Protein AF-A0AAU8SGT3-F1 (afdb_monomer_lite)

Secondary structure (DSSP, 8-state):
-HHHHHHHTSGGGHHHHHHHHHHHHHHHHHHHHHHHHHHHHHHHHHHHHHHHS---TTTSHHHHTT---TTTT----HHHHHHHHHHHHHHHHHHHHHHHHHHHHHHHHHSPP------

Sequence (119 aa):
MTDALRALWNDDTHRCRLPMYELCAIVEAIEETGNVLLALTTRLADEVQAQTGRELRYVGAYHFAREHAQLSGIELDAAKRRRCVAPVDRVFDAFAAWTHEAAGEIARVGAPSVSVETP

pLDDT: mean 80.99, std 13.33, range [48.0, 97.0]

Radius of gyration: 21.31 Å; chains: 1; bounding box: 36×32×77 Å

Foldseek 3Di:
DVVVVVVCVDPVNVVVCLVVLLVLLLVLLVLVVLLVQLVVQQVVQVVCCVVPVDGPCCSHPNVNVVRDPPSVPDDDDPVSVVSNVVSSVVSVVVVVVVVVVVVVVVVVVPDDPPPPPDD

Structure (mmCIF, N/CA/C/O backbone):
data_AF-A0AAU8SGT3-F1
#
_entry.id   AF-A0AAU8SGT3-F1
#
loop_
_atom_site.group_PDB
_atom_site.id
_atom_site.type_symbol
_atom_site.label_atom_id
_atom_site.label_alt_id
_atom_site.label_comp_id
_atom_site.label_asym_id
_atom_site.label_entity_id
_atom_site.label_seq_id
_atom_site.pdbx_PDB_ins_code
_atom_site.Cartn_x
_atom_site.Cartn_y
_atom_site.Cartn_z
_atom_site.occupancy
_atom_site.B_iso_or_equiv
_atom_site.auth_seq_id
_atom_site.auth_comp_id
_atom_site.auth_asym_id
_atom_site.auth_atom_id
_atom_site.pdbx_PDB_model_num
ATOM 1 N N . MET A 1 1 ? -6.275 18.959 -19.565 1.00 48.00 1 MET A N 1
ATOM 2 C CA . MET A 1 1 ? -5.145 18.295 -18.867 1.00 48.00 1 MET A CA 1
ATOM 3 C C . MET A 1 1 ? -4.341 17.364 -19.783 1.00 48.00 1 MET A C 1
ATOM 5 O O . MET A 1 1 ? -3.178 17.110 -19.512 1.00 48.00 1 MET A O 1
ATOM 9 N N . THR A 1 2 ? -4.921 16.896 -20.889 1.00 56.22 2 THR A N 1
ATOM 10 C CA . THR A 1 2 ? -4.331 15.944 -21.845 1.00 56.22 2 THR A CA 1
ATOM 11 C C . THR A 1 2 ? -3.201 16.510 -22.710 1.00 56.22 2 THR A C 1
ATOM 13 O O . THR A 1 2 ? -2.237 15.795 -22.954 1.00 56.22 2 THR A O 1
ATOM 16 N N . ASP A 1 3 ? -3.251 17.777 -23.127 1.00 58.62 3 ASP A N 1
ATOM 17 C CA . ASP A 1 3 ? -2.232 18.324 -24.044 1.00 58.62 3 ASP A CA 1
ATOM 18 C C . ASP A 1 3 ? -0.904 18.662 -23.354 1.00 58.62 3 ASP A C 1
ATOM 20 O O . ASP A 1 3 ? 0.157 18.482 -23.943 1.00 58.62 3 ASP A O 1
ATOM 24 N N . ALA A 1 4 ? -0.944 19.052 -22.075 1.00 57.72 4 ALA A N 1
ATOM 25 C CA . ALA A 1 4 ? 0.259 19.251 -21.265 1.00 57.72 4 ALA A CA 1
ATOM 26 C C . ALA A 1 4 ? 0.989 17.924 -21.003 1.00 57.72 4 ALA A C 1
ATOM 28 O O . ALA A 1 4 ? 2.209 17.853 -21.126 1.00 57.72 4 ALA A O 1
ATOM 29 N N . LEU A 1 5 ? 0.235 16.854 -20.717 1.00 56.72 5 LEU A N 1
ATOM 30 C CA . LEU A 1 5 ? 0.789 15.507 -20.584 1.00 56.72 5 LEU A CA 1
ATOM 31 C C . LEU A 1 5 ? 1.363 15.013 -21.915 1.00 56.72 5 LEU A C 1
ATOM 33 O O . LEU A 1 5 ? 2.468 14.487 -21.931 1.00 56.72 5 LEU A O 1
ATOM 37 N N . ARG A 1 6 ? 0.670 15.243 -23.037 1.00 59.38 6 ARG A N 1
ATOM 38 C CA . ARG A 1 6 ? 1.114 14.819 -24.374 1.00 59.38 6 ARG A CA 1
ATOM 39 C C . ARG A 1 6 ? 2.372 15.572 -24.840 1.00 59.38 6 ARG A C 1
ATOM 41 O O . ARG A 1 6 ? 3.262 14.949 -25.408 1.00 59.38 6 ARG A O 1
ATOM 48 N N . ALA A 1 7 ? 2.490 16.866 -24.531 1.00 64.56 7 ALA A N 1
ATOM 49 C CA . ALA A 1 7 ? 3.699 17.660 -24.777 1.00 64.56 7 ALA A CA 1
ATOM 50 C C . ALA A 1 7 ? 4.886 17.208 -23.905 1.00 64.56 7 ALA A C 1
ATOM 52 O O . ALA A 1 7 ? 6.011 17.122 -24.388 1.00 64.56 7 ALA A O 1
ATOM 53 N N . LEU A 1 8 ? 4.635 16.841 -22.643 1.00 55.91 8 LEU A N 1
ATOM 54 C CA . LEU A 1 8 ? 5.651 16.264 -21.758 1.00 55.91 8 LEU A CA 1
ATOM 55 C C . LEU A 1 8 ? 6.044 14.828 -22.167 1.00 55.91 8 LEU A C 1
ATOM 57 O O . LEU A 1 8 ? 7.106 14.350 -21.762 1.00 55.91 8 LEU A O 1
ATOM 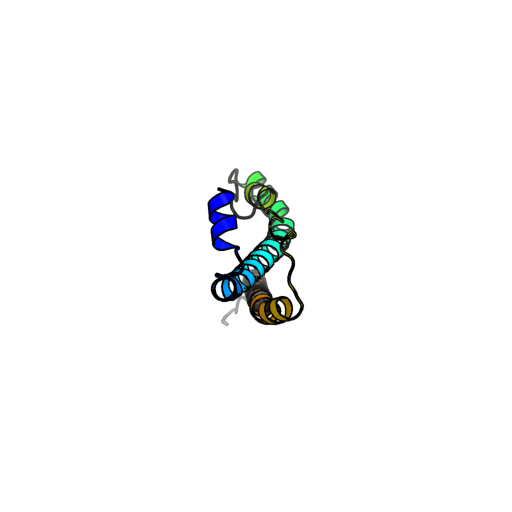61 N N . TRP A 1 9 ? 5.219 14.144 -22.974 1.00 60.03 9 TRP A N 1
ATOM 62 C CA . TRP A 1 9 ? 5.407 12.753 -23.409 1.00 60.03 9 TRP A CA 1
ATOM 63 C C . TRP A 1 9 ? 5.961 12.561 -24.840 1.00 60.03 9 TRP A C 1
ATOM 65 O O . TRP A 1 9 ? 6.018 11.422 -25.303 1.00 60.03 9 TRP A O 1
ATOM 75 N N . ASN A 1 10 ? 6.430 13.618 -25.523 1.00 67.88 10 ASN A N 1
ATOM 76 C CA . ASN A 1 10 ? 7.037 13.514 -26.865 1.00 67.88 10 ASN A CA 1
ATOM 77 C C . ASN A 1 10 ? 8.454 12.890 -26.846 1.00 67.88 10 ASN A C 1
ATOM 79 O O . ASN A 1 10 ? 9.094 12.826 -25.798 1.00 67.88 10 ASN A O 1
ATOM 83 N N . ASP A 1 11 ? 8.988 12.431 -27.975 1.00 64.75 11 ASP A N 1
ATOM 84 C CA . ASP A 1 11 ? 10.296 11.748 -28.003 1.00 64.75 11 ASP A CA 1
ATOM 85 C C . ASP A 1 11 ? 11.477 12.605 -27.496 1.00 64.75 11 ASP A C 1
ATOM 87 O O . ASP A 1 11 ? 12.422 12.061 -26.917 1.00 64.75 11 ASP A O 1
ATOM 91 N N . ASP A 1 12 ? 11.386 13.935 -27.576 1.00 65.50 12 ASP A N 1
ATOM 92 C CA . ASP A 1 12 ? 12.445 14.862 -27.150 1.00 65.50 12 ASP A CA 1
ATOM 93 C C . ASP A 1 12 ? 12.661 14.872 -25.627 1.00 65.50 12 ASP A C 1
ATOM 95 O O . ASP A 1 12 ? 13.769 15.114 -25.144 1.00 65.50 12 ASP A O 1
ATOM 99 N N . THR A 1 13 ? 11.632 14.556 -24.837 1.00 62.44 13 THR A N 1
ATOM 100 C CA . THR A 1 13 ? 11.703 14.551 -23.365 1.00 62.44 13 THR A CA 1
ATOM 101 C C . THR A 1 13 ? 11.906 13.149 -22.766 1.00 62.44 13 THR A C 1
ATOM 103 O O . THR A 1 13 ? 11.834 12.969 -21.547 1.00 62.44 13 THR A O 1
ATOM 106 N N . HIS A 1 14 ? 12.242 12.144 -23.590 1.00 62.34 14 HIS A N 1
ATOM 107 C CA . HIS A 1 14 ? 12.370 10.732 -23.193 1.00 62.34 14 HIS A CA 1
ATOM 108 C C . HIS A 1 14 ? 13.320 10.486 -22.002 1.00 62.34 14 HIS A C 1
ATOM 110 O O . HIS A 1 14 ? 13.004 9.689 -21.116 1.00 62.34 14 HIS A O 1
ATOM 116 N N . ARG A 1 15 ? 14.463 11.190 -21.914 1.00 61.62 15 ARG A N 1
ATOM 117 C CA . ARG A 1 15 ? 15.398 11.042 -20.771 1.00 61.62 15 ARG A CA 1
ATOM 118 C C . ARG A 1 15 ? 14.818 11.566 -19.454 1.00 61.62 15 ARG A C 1
ATOM 120 O O . ARG A 1 15 ? 15.112 10.986 -18.412 1.00 61.62 15 ARG A O 1
ATOM 127 N N . CYS A 1 16 ? 13.970 12.595 -19.494 1.00 64.44 16 CYS A N 1
ATOM 128 C CA . CYS A 1 16 ? 13.323 13.165 -18.309 1.00 64.44 16 CYS A CA 1
ATOM 129 C C . CYS A 1 16 ? 12.167 12.295 -17.785 1.00 64.44 16 CYS A C 1
ATOM 131 O O . CYS A 1 16 ? 11.763 12.452 -16.638 1.00 64.44 16 CYS A O 1
ATOM 133 N N . ARG A 1 17 ? 11.657 11.351 -18.592 1.00 72.00 17 ARG A N 1
ATOM 134 C CA . ARG A 1 17 ? 10.562 10.444 -18.206 1.00 72.00 17 ARG A CA 1
ATOM 135 C C . ARG A 1 17 ?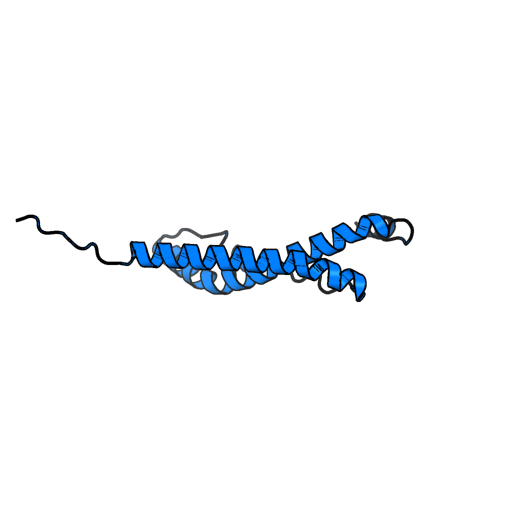 11.011 9.165 -17.503 1.00 72.00 17 ARG A C 1
ATOM 137 O O . ARG A 1 17 ? 10.193 8.519 -16.865 1.00 72.00 17 ARG A O 1
ATOM 144 N N . LEU A 1 18 ? 12.288 8.785 -17.588 1.00 74.62 18 LEU A N 1
ATOM 145 C CA . LEU A 1 18 ? 12.788 7.570 -16.926 1.00 74.62 18 LEU A CA 1
ATOM 146 C C . LEU A 1 18 ? 12.548 7.569 -15.403 1.00 74.62 18 LEU A C 1
ATOM 148 O O . LEU A 1 18 ? 11.970 6.596 -14.921 1.00 74.62 18 LEU A O 1
ATOM 152 N N . PRO A 1 19 ? 12.867 8.651 -14.666 1.00 81.38 19 PRO A N 1
ATOM 153 C CA . PRO A 1 19 ? 12.500 8.763 -13.253 1.00 81.38 19 PRO A CA 1
ATOM 154 C C . PRO A 1 19 ? 10.984 8.765 -13.013 1.00 81.38 19 PRO A C 1
ATOM 156 O O . PRO A 1 19 ? 10.530 8.325 -11.964 1.00 81.38 19 PRO A O 1
ATOM 159 N N . MET A 1 20 ? 10.189 9.237 -13.980 1.00 83.88 20 MET A N 1
ATOM 160 C CA . MET A 1 20 ? 8.728 9.240 -13.867 1.00 83.88 20 MET A CA 1
ATOM 161 C C . MET A 1 20 ? 8.157 7.818 -13.901 1.00 83.88 20 MET A C 1
ATOM 163 O O . MET A 1 20 ? 7.252 7.521 -13.133 1.00 83.88 20 MET A O 1
ATOM 167 N N . TYR A 1 21 ? 8.701 6.921 -14.731 1.00 83.56 21 TYR A N 1
ATOM 168 C CA . TYR A 1 21 ? 8.298 5.508 -14.719 1.00 83.56 21 TYR A CA 1
ATOM 169 C C . TYR A 1 21 ? 8.645 4.825 -13.391 1.00 83.56 21 TYR A C 1
ATOM 171 O O . TYR A 1 21 ? 7.829 4.075 -12.866 1.00 83.56 21 TYR A O 1
ATOM 179 N N . GLU A 1 22 ? 9.825 5.113 -12.834 1.00 87.94 22 GLU A N 1
ATOM 180 C CA . GLU A 1 22 ? 10.230 4.612 -11.514 1.00 87.94 22 GLU A CA 1
ATOM 181 C C . GLU A 1 22 ? 9.285 5.136 -10.419 1.00 87.94 22 GLU A C 1
ATOM 183 O O . GLU A 1 22 ? 8.818 4.355 -9.596 1.00 87.94 22 GLU A O 1
ATOM 188 N N . LEU A 1 23 ? 8.929 6.426 -10.452 1.00 87.31 23 LEU A N 1
ATOM 189 C CA . LEU A 1 23 ? 7.958 7.018 -9.529 1.00 87.31 23 LEU A CA 1
ATOM 190 C C . LEU A 1 23 ? 6.567 6.386 -9.663 1.00 87.31 23 LEU A C 1
ATOM 192 O O . LEU A 1 23 ? 5.969 6.040 -8.651 1.00 87.31 23 LEU A O 1
ATOM 196 N N . CYS A 1 24 ? 6.059 6.205 -10.886 1.00 87.12 24 CYS A N 1
ATOM 197 C CA . CYS A 1 24 ? 4.784 5.523 -11.114 1.00 87.12 24 CYS A CA 1
ATOM 198 C C . CYS A 1 24 ? 4.805 4.097 -10.556 1.00 87.12 24 CYS A C 1
ATOM 200 O O . CYS A 1 24 ? 3.855 3.698 -9.898 1.00 87.12 24 CYS A O 1
ATOM 202 N N . ALA A 1 25 ? 5.889 3.347 -10.768 1.00 88.19 25 ALA A N 1
ATOM 203 C CA . ALA A 1 25 ? 6.008 1.992 -10.241 1.00 88.19 25 ALA A CA 1
ATOM 204 C C . ALA A 1 25 ? 6.043 1.959 -8.702 1.00 88.19 25 ALA A C 1
ATOM 206 O O . ALA A 1 25 ? 5.436 1.080 -8.100 1.00 88.19 25 ALA A O 1
ATOM 207 N N . ILE A 1 26 ? 6.714 2.926 -8.064 1.00 90.81 26 ILE A N 1
ATOM 208 C CA . ILE A 1 26 ? 6.706 3.086 -6.601 1.00 90.81 26 ILE A CA 1
ATOM 209 C C . ILE A 1 26 ? 5.289 3.375 -6.097 1.00 90.81 26 ILE A C 1
ATOM 211 O O . ILE A 1 26 ? 4.858 2.750 -5.135 1.00 90.81 26 ILE A O 1
ATOM 215 N N . VAL A 1 27 ? 4.577 4.315 -6.728 1.00 88.69 27 VAL A N 1
ATOM 216 C CA . VAL A 1 27 ? 3.206 4.679 -6.338 1.00 88.69 27 VAL A CA 1
ATOM 217 C C . VAL A 1 27 ? 2.273 3.481 -6.478 1.00 88.69 27 VAL A C 1
ATOM 219 O O . VAL A 1 27 ? 1.603 3.153 -5.510 1.00 88.69 27 VAL A O 1
ATOM 222 N N . GLU A 1 28 ? 2.316 2.771 -7.607 1.00 87.44 28 GLU A N 1
ATOM 223 C CA . GLU A 1 28 ? 1.515 1.557 -7.816 1.00 87.44 28 GLU A CA 1
ATOM 224 C C . GLU A 1 28 ? 1.807 0.503 -6.737 1.00 87.44 28 GLU A C 1
ATOM 226 O O . GLU A 1 28 ? 0.895 -0.075 -6.160 1.00 87.44 28 GLU A O 1
ATOM 231 N N . ALA A 1 29 ? 3.081 0.271 -6.402 1.00 90.81 29 ALA A N 1
ATOM 232 C CA . ALA A 1 29 ? 3.440 -0.682 -5.352 1.00 90.81 29 ALA A CA 1
ATOM 233 C C . ALA A 1 29 ? 2.899 -0.269 -3.970 1.00 90.81 29 ALA A C 1
ATOM 235 O O . ALA A 1 29 ? 2.507 -1.132 -3.179 1.00 90.81 29 ALA A O 1
ATOM 236 N N . ILE A 1 30 ? 2.869 1.035 -3.671 1.00 90.31 30 ILE A N 1
ATOM 237 C CA . ILE A 1 30 ? 2.286 1.572 -2.435 1.00 90.31 30 ILE A CA 1
ATOM 238 C C . ILE A 1 30 ? 0.766 1.385 -2.436 1.00 90.31 30 ILE A C 1
ATOM 240 O O . ILE A 1 30 ? 0.238 0.904 -1.437 1.00 90.31 30 ILE A O 1
ATOM 244 N N . GLU A 1 31 ? 0.085 1.731 -3.528 1.00 87.88 31 GLU A N 1
ATOM 245 C CA . GLU A 1 31 ? -1.372 1.596 -3.677 1.00 87.88 31 GLU A CA 1
ATOM 246 C C . GLU A 1 31 ? -1.799 0.124 -3.564 1.00 87.88 31 GLU A C 1
ATOM 248 O O . GLU A 1 31 ? -2.649 -0.216 -2.746 1.00 87.88 31 GLU A O 1
ATOM 253 N N . GLU A 1 32 ? -1.123 -0.798 -4.254 1.00 87.94 32 GLU A N 1
ATOM 254 C CA . GLU A 1 32 ? -1.428 -2.233 -4.164 1.00 87.94 32 GLU A CA 1
ATOM 255 C C . GLU A 1 32 ? -1.190 -2.800 -2.756 1.00 87.94 32 GLU A C 1
ATOM 257 O O . GLU A 1 32 ? -1.983 -3.599 -2.248 1.00 87.94 32 GLU A O 1
ATOM 262 N N . THR A 1 33 ? -0.132 -2.356 -2.069 1.00 89.56 33 THR A N 1
ATOM 263 C CA . THR A 1 33 ? 0.101 -2.769 -0.676 1.00 89.56 33 THR A CA 1
ATOM 264 C C . THR A 1 33 ? -0.937 -2.154 0.273 1.00 89.56 33 THR A C 1
ATOM 266 O O . THR A 1 33 ? -1.412 -2.819 1.199 1.00 89.56 33 THR A O 1
ATOM 269 N N . GLY A 1 34 ? -1.334 -0.904 0.026 1.00 87.12 34 GLY A N 1
ATOM 270 C CA . GLY A 1 34 ? -2.401 -0.204 0.737 1.00 87.12 34 GLY A CA 1
ATOM 271 C C . GLY A 1 34 ? -3.753 -0.890 0.572 1.00 87.12 34 GLY A C 1
ATOM 272 O O . GLY A 1 34 ? -4.456 -1.095 1.558 1.00 87.12 34 GLY A O 1
ATOM 273 N N . ASN A 1 35 ? -4.077 -1.352 -0.634 1.00 87.50 35 ASN A N 1
ATOM 274 C CA . ASN A 1 35 ? -5.291 -2.100 -0.935 1.00 87.50 35 ASN A CA 1
ATOM 275 C C . ASN A 1 35 ? -5.388 -3.388 -0.095 1.00 87.50 35 ASN A C 1
ATOM 277 O O . ASN A 1 35 ? -6.430 -3.666 0.503 1.00 87.50 35 ASN A O 1
ATOM 281 N N . VAL A 1 36 ? -4.284 -4.134 0.046 1.00 88.12 36 VAL A N 1
ATOM 282 C CA . VAL A 1 36 ? -4.224 -5.316 0.928 1.00 88.12 36 VAL A CA 1
ATOM 283 C C . VAL A 1 36 ? -4.444 -4.929 2.394 1.00 88.12 36 VAL A C 1
ATOM 285 O O . VAL A 1 36 ? -5.263 -5.550 3.077 1.00 88.12 36 VAL A O 1
ATOM 288 N N . LEU A 1 37 ? -3.754 -3.896 2.887 1.00 87.44 37 LEU A N 1
ATOM 289 C CA . LEU A 1 37 ? -3.913 -3.413 4.263 1.00 87.44 37 LEU A CA 1
ATOM 290 C C . LEU A 1 37 ? -5.360 -2.987 4.549 1.00 87.44 37 LEU A C 1
ATOM 292 O O . LEU A 1 37 ? -5.936 -3.369 5.570 1.00 87.44 37 LEU A O 1
ATOM 296 N N . LEU A 1 38 ? -5.954 -2.200 3.657 1.00 88.44 38 LEU A N 1
ATOM 297 C CA . LEU A 1 38 ? -7.310 -1.679 3.789 1.00 88.44 38 LEU A CA 1
ATOM 298 C C . LEU A 1 38 ? -8.357 -2.791 3.691 1.00 88.44 38 LEU A C 1
ATOM 300 O O . LEU A 1 38 ? -9.299 -2.796 4.483 1.00 88.44 38 LEU A O 1
ATOM 304 N N . ALA A 1 39 ? -8.170 -3.788 2.822 1.00 86.44 39 ALA A N 1
ATOM 305 C CA . ALA A 1 39 ? -9.041 -4.963 2.768 1.00 86.44 39 ALA A CA 1
ATOM 306 C C . ALA A 1 39 ? -9.072 -5.731 4.104 1.00 86.44 39 ALA A C 1
ATOM 308 O O . ALA A 1 39 ? -10.130 -6.198 4.530 1.00 86.44 39 ALA A O 1
ATOM 309 N N . LEU A 1 40 ? -7.929 -5.833 4.791 1.00 86.94 40 LEU A N 1
ATOM 310 C CA . LEU A 1 40 ? -7.827 -6.493 6.097 1.00 86.94 40 LEU A CA 1
ATOM 311 C C . LEU A 1 40 ? -8.381 -5.630 7.241 1.00 86.94 40 LEU A C 1
ATOM 313 O O . LEU A 1 40 ? -8.993 -6.154 8.172 1.00 86.94 40 LEU A O 1
ATOM 317 N N . THR A 1 41 ? -8.174 -4.315 7.185 1.00 88.50 41 THR A N 1
ATOM 318 C CA . THR A 1 41 ? -8.497 -3.400 8.295 1.00 88.50 41 THR A CA 1
ATOM 319 C C . THR A 1 41 ? -9.913 -2.841 8.249 1.00 88.50 41 THR A C 1
ATOM 321 O O . THR A 1 41 ? -10.448 -2.511 9.306 1.00 88.50 41 THR A O 1
ATOM 324 N N . THR A 1 42 ? -10.569 -2.819 7.084 1.00 89.31 42 THR A N 1
ATOM 325 C CA . THR A 1 42 ? -11.923 -2.254 6.939 1.00 89.31 42 THR A CA 1
ATOM 326 C C . THR A 1 42 ? -12.928 -2.911 7.889 1.00 89.31 42 THR A C 1
ATOM 328 O O . THR A 1 42 ? -13.686 -2.209 8.550 1.00 89.31 42 THR A O 1
ATOM 331 N N . ARG A 1 43 ? -12.882 -4.242 8.058 1.00 87.25 43 ARG A N 1
ATOM 332 C CA . ARG A 1 43 ? -13.759 -4.945 9.016 1.00 87.25 43 ARG A CA 1
ATOM 333 C C . ARG A 1 43 ? -13.557 -4.478 10.458 1.00 87.25 43 ARG A C 1
ATOM 335 O O . ARG A 1 43 ? -14.529 -4.242 11.166 1.00 87.25 43 ARG A O 1
ATOM 342 N N . LEU A 1 44 ? -12.304 -4.321 10.882 1.00 89.50 44 LEU A N 1
ATOM 343 C CA . LEU A 1 44 ? -11.982 -3.836 12.226 1.00 89.50 44 LEU A CA 1
ATOM 344 C C . LEU A 1 44 ? -12.414 -2.377 12.405 1.00 89.50 44 LEU A C 1
ATOM 346 O O . LEU A 1 44 ? -12.897 -2.000 13.470 1.00 89.50 44 LEU A O 1
ATOM 350 N N . ALA A 1 45 ? -12.274 -1.554 11.364 1.00 91.50 45 ALA A N 1
ATOM 351 C CA . ALA A 1 45 ? -12.755 -0.179 11.376 1.00 91.50 45 ALA A CA 1
ATOM 352 C C . ALA A 1 45 ? -14.281 -0.106 11.550 1.00 91.50 45 ALA A C 1
ATOM 354 O O . ALA A 1 45 ? -14.750 0.701 12.356 1.00 91.50 45 ALA A O 1
ATOM 355 N N . ASP A 1 46 ? -15.033 -0.978 10.873 1.00 90.56 46 ASP A N 1
ATOM 356 C CA . ASP A 1 46 ? -16.489 -1.081 11.023 1.00 90.56 46 ASP A CA 1
ATOM 357 C C . ASP A 1 46 ? -16.879 -1.493 12.453 1.00 90.56 46 ASP A C 1
ATOM 359 O O . ASP A 1 46 ? -17.782 -0.905 13.053 1.00 90.56 46 ASP A O 1
ATOM 363 N N . GLU A 1 47 ? -16.166 -2.461 13.040 1.00 92.50 47 GLU A N 1
ATOM 364 C CA . GLU A 1 47 ? -16.378 -2.897 14.426 1.00 92.50 47 GLU A CA 1
ATOM 365 C C . GLU A 1 47 ? -16.105 -1.769 15.433 1.00 92.50 47 GLU A C 1
ATOM 367 O O . GLU A 1 47 ? -16.919 -1.520 16.327 1.00 92.50 47 GLU A O 1
ATOM 372 N N . VAL A 1 48 ? -14.995 -1.041 15.274 1.00 93.31 48 VAL A N 1
ATOM 373 C CA . VAL A 1 48 ? -14.661 0.112 16.125 1.00 93.31 48 VAL A CA 1
ATOM 374 C C . VAL A 1 48 ? -15.704 1.216 15.978 1.00 93.31 48 VAL A C 1
ATOM 376 O O . VAL A 1 48 ? -16.119 1.805 16.980 1.00 93.31 48 VAL A O 1
ATOM 379 N N . GLN A 1 49 ? -16.168 1.490 14.759 1.00 94.19 49 GLN A N 1
ATOM 380 C CA . GLN A 1 49 ? -17.215 2.478 14.526 1.00 94.19 49 GLN A CA 1
ATOM 381 C C . GLN A 1 49 ? -18.535 2.062 15.179 1.00 94.19 49 GLN A C 1
ATOM 383 O O . GLN A 1 49 ? -19.178 2.899 15.811 1.00 94.19 49 GLN A O 1
ATOM 388 N N . ALA A 1 50 ? -18.922 0.788 15.097 1.00 93.94 50 ALA A N 1
ATOM 389 C CA . ALA A 1 50 ? -20.124 0.284 15.757 1.00 93.94 50 ALA A CA 1
ATOM 390 C C . ALA A 1 50 ? -20.051 0.422 17.288 1.00 93.94 50 ALA A C 1
ATOM 392 O O . ALA A 1 50 ? -21.049 0.754 17.926 1.00 93.94 50 ALA A O 1
ATOM 393 N N . GLN A 1 51 ? -18.872 0.207 17.878 1.00 96.06 51 GLN A N 1
ATOM 394 C CA . GLN A 1 51 ? -18.667 0.285 19.328 1.00 96.06 51 GLN A CA 1
ATOM 395 C C . GLN A 1 51 ? -18.541 1.720 19.852 1.00 96.06 51 GLN A C 1
ATOM 397 O O . GLN A 1 51 ? -18.968 2.015 20.966 1.00 96.06 51 GLN A O 1
ATOM 402 N N . THR A 1 52 ? -17.923 2.612 19.078 1.00 95.31 52 THR A N 1
ATOM 403 C CA . THR A 1 52 ? -17.511 3.943 19.561 1.00 95.31 52 THR A CA 1
ATOM 404 C C . THR A 1 52 ? -18.254 5.100 18.897 1.00 95.31 52 THR A C 1
ATOM 406 O O . THR A 1 52 ? -18.125 6.242 19.335 1.00 95.31 52 THR A O 1
ATOM 409 N N . GLY A 1 53 ? -18.988 4.837 17.813 1.00 93.69 53 GLY A N 1
ATOM 410 C CA . GLY A 1 53 ? -19.586 5.853 16.946 1.00 93.69 53 GLY A CA 1
ATOM 411 C C . GLY A 1 53 ? -18.571 6.659 16.126 1.00 93.69 53 GLY A C 1
ATOM 412 O O . GLY A 1 53 ? -18.964 7.597 15.433 1.00 93.69 53 GLY A O 1
ATOM 413 N N . ARG A 1 54 ? -17.270 6.340 16.199 1.00 91.62 54 ARG A N 1
ATOM 414 C CA . ARG A 1 54 ? -16.203 7.076 15.509 1.00 91.62 54 ARG A CA 1
ATOM 415 C C . ARG A 1 54 ? -15.766 6.340 14.250 1.00 91.62 54 ARG A C 1
ATOM 417 O O . ARG A 1 54 ? -15.302 5.209 14.318 1.00 91.62 54 ARG A O 1
ATOM 424 N N . GLU A 1 55 ? -15.849 7.020 13.114 1.00 89.50 55 GLU A N 1
ATOM 425 C CA . GLU A 1 55 ? -15.337 6.512 11.842 1.00 89.50 55 GLU A CA 1
ATOM 426 C C . GLU A 1 55 ? -13.801 6.581 11.806 1.00 89.50 55 GLU A C 1
ATOM 428 O O . GLU A 1 55 ? -13.202 7.651 11.967 1.00 89.50 55 GLU A O 1
ATOM 433 N N . LEU A 1 56 ? -13.150 5.450 11.528 1.00 88.56 56 LEU A N 1
ATOM 434 C CA . LEU A 1 56 ? -11.716 5.404 11.234 1.00 88.56 56 LEU A CA 1
ATOM 435 C C . LEU A 1 56 ? -11.470 5.696 9.749 1.00 88.56 56 LEU A C 1
ATOM 437 O O . LEU A 1 56 ? -11.084 4.826 8.976 1.00 88.56 56 LEU A O 1
ATOM 441 N N . ARG A 1 57 ? -11.683 6.952 9.348 1.00 84.69 57 ARG A N 1
ATOM 442 C CA . ARG A 1 57 ? -11.743 7.379 7.937 1.00 84.69 57 ARG A CA 1
ATOM 443 C C . ARG A 1 57 ? -10.532 6.997 7.073 1.00 84.69 57 ARG A C 1
ATOM 445 O O . ARG A 1 57 ? -10.680 6.841 5.865 1.00 84.69 57 ARG A O 1
ATOM 452 N N . TYR A 1 58 ? -9.342 6.886 7.665 1.00 84.56 58 TYR A N 1
ATOM 453 C CA . TYR A 1 58 ? -8.121 6.524 6.935 1.00 84.56 58 TYR A CA 1
ATOM 454 C C . TYR A 1 58 ? -7.994 5.015 6.678 1.00 84.56 58 TYR A C 1
ATOM 456 O O . TYR A 1 58 ? -7.569 4.636 5.599 1.00 84.56 58 TYR A O 1
ATOM 464 N N . VAL A 1 59 ? -8.388 4.165 7.632 1.00 85.12 59 VAL A N 1
ATOM 465 C CA . VAL A 1 59 ? -8.253 2.691 7.545 1.00 85.12 59 VAL A CA 1
ATOM 466 C C . VAL A 1 59 ? -9.591 1.973 7.330 1.00 85.12 59 VAL A C 1
ATOM 468 O O . VAL A 1 59 ? -9.704 0.770 7.538 1.00 85.12 59 VAL A O 1
ATOM 471 N N . GLY A 1 60 ? -10.632 2.725 6.978 1.00 83.06 60 GLY A N 1
ATOM 472 C CA . GLY A 1 60 ? -11.988 2.223 6.785 1.00 83.06 60 GLY A CA 1
ATOM 473 C C . GLY A 1 60 ? -12.441 2.275 5.330 1.00 83.06 60 GLY A C 1
ATOM 474 O O . GLY A 1 60 ? -11.703 2.683 4.427 1.00 83.06 60 GLY A O 1
ATOM 475 N N . ALA A 1 61 ? -13.715 1.937 5.122 1.00 81.38 61 ALA A N 1
ATOM 476 C CA . ALA A 1 61 ? -14.334 1.835 3.801 1.00 81.38 61 ALA A CA 1
ATOM 477 C C . ALA A 1 61 ? -14.183 3.102 2.935 1.00 81.38 61 ALA A C 1
ATOM 479 O O . ALA A 1 61 ? -14.111 3.006 1.710 1.00 81.38 61 ALA A O 1
ATOM 480 N N . TYR A 1 62 ? -14.094 4.287 3.555 1.00 83.19 62 TYR A N 1
ATOM 481 C CA . TYR A 1 62 ? -13.886 5.549 2.843 1.00 83.19 62 TYR A CA 1
ATOM 482 C C . TYR A 1 62 ? -12.583 5.577 2.031 1.00 83.19 62 TYR A C 1
ATOM 484 O O . TYR A 1 62 ? -12.594 6.036 0.889 1.00 83.19 62 TYR A O 1
ATOM 492 N N . HIS A 1 63 ? -11.462 5.129 2.609 1.00 81.69 63 HIS A N 1
ATOM 493 C CA . HIS A 1 63 ? -10.176 5.130 1.907 1.00 81.69 63 HIS A CA 1
ATOM 494 C C . HIS A 1 63 ? -10.095 3.967 0.920 1.00 81.69 63 HIS A C 1
ATOM 496 O O . HIS A 1 63 ? -9.684 4.169 -0.215 1.00 81.69 63 HIS A O 1
ATOM 502 N N . PHE A 1 64 ? -10.597 2.791 1.310 1.00 81.25 64 PHE A N 1
ATOM 503 C CA . PHE A 1 64 ? -10.617 1.604 0.453 1.00 81.25 64 PHE A CA 1
ATOM 504 C C . PHE A 1 64 ? -11.339 1.844 -0.881 1.00 81.25 64 PHE A C 1
ATOM 506 O O . PHE A 1 64 ? -10.839 1.484 -1.940 1.00 81.25 64 PHE A O 1
ATOM 513 N N . ALA A 1 65 ? -12.485 2.533 -0.860 1.00 79.50 65 ALA A N 1
ATOM 514 C CA . ALA A 1 65 ? -13.245 2.849 -2.071 1.00 79.50 65 ALA A CA 1
ATOM 515 C C . ALA A 1 65 ? -12.534 3.821 -3.037 1.00 79.50 65 ALA A C 1
ATOM 517 O O . ALA A 1 65 ? -13.046 4.085 -4.126 1.00 79.50 65 ALA A O 1
ATOM 518 N N . ARG A 1 66 ? -11.403 4.404 -2.624 1.00 76.69 66 ARG A N 1
ATOM 519 C CA . ARG A 1 66 ? -10.629 5.394 -3.380 1.00 76.69 66 ARG A CA 1
ATOM 520 C C . ARG A 1 66 ? -9.277 4.868 -3.855 1.00 76.69 66 ARG A C 1
ATOM 522 O O . ARG A 1 66 ? -8.546 5.643 -4.461 1.00 76.69 66 ARG A O 1
ATOM 529 N N . GLU A 1 67 ? -8.945 3.609 -3.604 1.00 68.88 67 GLU A N 1
ATOM 530 C CA . GLU A 1 67 ? -7.791 2.980 -4.249 1.00 68.88 67 GLU A CA 1
ATOM 531 C C . GLU A 1 67 ? -8.096 2.826 -5.756 1.00 68.88 67 GLU A C 1
ATOM 533 O O . GLU A 1 67 ? -9.160 2.330 -6.142 1.00 68.88 67 GLU A O 1
ATOM 538 N N . HIS A 1 68 ? -7.211 3.329 -6.626 1.00 63.66 68 HIS A N 1
ATOM 539 C CA . HIS A 1 68 ? -7.427 3.432 -8.078 1.00 63.66 68 HIS A CA 1
ATOM 540 C C . HIS A 1 68 ? -6.301 2.745 -8.871 1.00 63.66 68 HIS A C 1
ATOM 542 O O . HIS A 1 68 ? -5.175 3.208 -8.850 1.00 63.66 68 HIS A O 1
ATOM 548 N N . ALA A 1 69 ? -6.621 1.762 -9.722 1.00 59.28 69 ALA A N 1
ATOM 549 C CA . ALA A 1 69 ? -5.654 1.071 -10.601 1.00 59.28 69 ALA A CA 1
ATOM 550 C C . ALA A 1 69 ? -5.297 1.845 -11.898 1.00 59.28 69 ALA A C 1
ATOM 552 O O . ALA A 1 69 ? -5.313 1.295 -13.008 1.00 59.28 69 ALA A O 1
ATOM 553 N N . GLN A 1 70 ? -5.064 3.159 -11.810 1.00 60.09 70 GLN A N 1
ATOM 554 C CA . GLN A 1 70 ? -5.015 4.040 -12.990 1.00 60.09 70 GLN A CA 1
ATOM 555 C C . GLN A 1 70 ? -3.711 3.954 -13.811 1.00 60.09 70 GLN A C 1
ATOM 557 O O . GLN A 1 70 ? -3.673 4.477 -14.928 1.00 60.09 70 GLN A O 1
ATOM 562 N N . LEU A 1 71 ? -2.661 3.284 -13.318 1.00 65.69 71 LEU A N 1
ATOM 563 C CA . LEU A 1 71 ? -1.346 3.234 -13.979 1.00 65.69 71 LEU A CA 1
ATOM 564 C C . LEU A 1 71 ? -1.145 2.021 -14.902 1.00 65.69 71 LEU A C 1
ATOM 566 O O . LEU A 1 71 ? -0.188 1.985 -15.679 1.00 65.69 71 LEU A O 1
ATOM 570 N N . SER A 1 72 ? -2.087 1.077 -14.906 1.00 62.38 72 SER A N 1
ATOM 571 C CA . SER A 1 72 ? -2.057 -0.167 -15.694 1.00 62.38 72 SER A CA 1
ATOM 572 C C . SER A 1 72 ? -1.990 0.021 -17.226 1.00 62.38 72 SER A C 1
ATOM 574 O O . SER A 1 72 ? -1.665 -0.919 -17.949 1.00 62.38 72 SER A O 1
ATOM 576 N N . GLY A 1 73 ? -2.234 1.234 -17.738 1.00 65.50 73 GLY A N 1
ATOM 577 C CA . GLY A 1 73 ? -2.139 1.571 -19.167 1.00 65.50 73 GLY A CA 1
ATOM 578 C C . GLY A 1 73 ? -0.751 1.998 -19.664 1.00 65.50 73 GLY A C 1
ATOM 579 O O . GLY A 1 73 ? -0.597 2.278 -20.853 1.00 65.50 73 GLY A O 1
ATOM 580 N N . ILE A 1 74 ? 0.254 2.102 -18.788 1.00 73.38 74 ILE A N 1
ATOM 581 C CA . ILE A 1 74 ? 1.599 2.554 -19.169 1.00 73.38 74 ILE A CA 1
ATOM 582 C C . ILE A 1 74 ? 2.450 1.357 -19.610 1.00 73.38 74 ILE A C 1
ATOM 584 O O . ILE A 1 74 ? 2.918 0.566 -18.792 1.00 73.38 74 ILE A O 1
ATOM 588 N N . GLU A 1 75 ? 2.711 1.245 -20.913 1.00 75.38 75 GLU A N 1
ATOM 589 C CA . GLU A 1 75 ? 3.597 0.202 -21.432 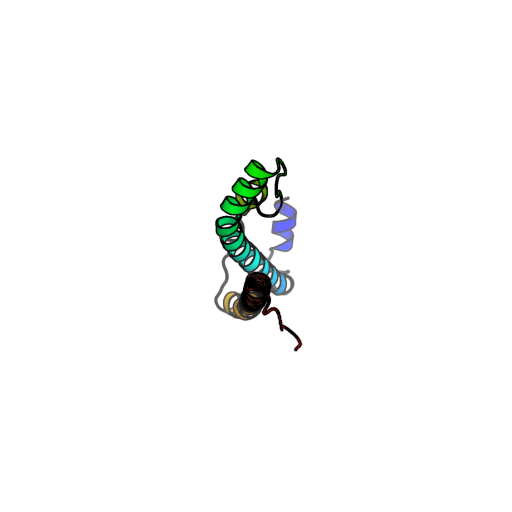1.00 75.38 75 GLU A CA 1
ATOM 590 C C . GLU A 1 75 ? 5.067 0.469 -21.071 1.00 75.38 75 GLU A C 1
ATOM 592 O O . GLU A 1 75 ? 5.656 1.502 -21.407 1.00 75.38 75 GLU A O 1
ATOM 597 N N . LEU A 1 76 ? 5.688 -0.511 -20.411 1.00 81.62 76 LEU A N 1
ATOM 598 C CA . LEU A 1 76 ? 7.116 -0.515 -20.110 1.00 81.62 76 LEU A CA 1
ATOM 599 C C . LEU A 1 76 ? 7.834 -1.520 -21.009 1.00 81.62 76 LEU A C 1
ATOM 601 O O . LEU A 1 76 ? 7.571 -2.724 -20.948 1.00 81.62 76 LEU A O 1
ATOM 605 N N . ASP A 1 77 ? 8.813 -1.041 -21.777 1.00 86.44 77 ASP A N 1
ATOM 606 C CA . ASP A 1 77 ? 9.781 -1.927 -22.421 1.00 86.44 77 ASP A CA 1
ATOM 607 C C . ASP A 1 77 ? 10.666 -2.644 -21.382 1.00 86.44 77 ASP A C 1
ATOM 609 O O . ASP A 1 77 ? 10.687 -2.318 -20.189 1.00 86.44 77 ASP A O 1
ATOM 613 N N . ALA A 1 78 ? 11.436 -3.633 -21.835 1.00 86.44 78 ALA A N 1
ATOM 614 C CA . ALA A 1 78 ? 12.258 -4.456 -20.953 1.00 86.44 78 ALA A CA 1
ATOM 615 C C . ALA A 1 78 ? 13.317 -3.657 -20.167 1.00 86.44 78 ALA A C 1
ATOM 617 O O . ALA A 1 78 ? 13.659 -4.034 -19.045 1.00 86.44 78 ALA A O 1
ATOM 618 N N . ALA A 1 79 ? 13.854 -2.569 -20.728 1.00 86.06 79 ALA A N 1
ATOM 619 C CA . ALA A 1 79 ? 14.850 -1.746 -20.049 1.00 86.06 79 ALA A CA 1
ATOM 620 C C . ALA A 1 79 ? 14.203 -0.881 -18.960 1.00 86.06 79 ALA A C 1
ATOM 622 O O . ALA A 1 79 ? 14.715 -0.834 -17.841 1.00 86.06 79 ALA A O 1
ATOM 623 N N . LYS A 1 80 ? 13.057 -0.258 -19.258 1.00 84.88 80 LYS A N 1
ATOM 624 C CA . LYS A 1 80 ? 12.255 0.507 -18.292 1.00 84.88 80 LYS A CA 1
ATOM 625 C C . LYS A 1 80 ? 11.765 -0.389 -17.158 1.00 84.88 80 LYS A C 1
ATOM 627 O O . LYS A 1 80 ? 11.948 -0.046 -15.994 1.00 84.88 80 LYS A O 1
ATOM 632 N N . ARG A 1 81 ? 11.254 -1.583 -17.482 1.00 85.31 81 ARG A N 1
ATOM 633 C CA . ARG A 1 81 ? 10.811 -2.573 -16.490 1.00 85.31 81 ARG A CA 1
ATOM 634 C C . ARG A 1 81 ? 11.931 -2.938 -15.520 1.00 85.31 81 ARG A C 1
ATOM 636 O O . ARG A 1 81 ? 11.733 -2.831 -14.318 1.00 85.31 81 ARG A O 1
ATOM 643 N N . ARG A 1 82 ? 13.121 -3.298 -16.022 1.00 88.56 82 ARG A N 1
ATOM 644 C CA . ARG A 1 82 ? 14.271 -3.650 -15.163 1.00 88.56 82 ARG A CA 1
ATOM 645 C C . ARG A 1 82 ? 14.659 -2.537 -14.192 1.00 88.56 82 ARG A C 1
ATOM 647 O O . ARG A 1 82 ? 15.090 -2.830 -13.085 1.00 88.56 82 ARG A O 1
ATOM 654 N N . ARG A 1 83 ? 14.507 -1.275 -14.593 1.00 87.75 83 ARG A N 1
ATOM 655 C CA . ARG A 1 83 ? 14.807 -0.125 -13.731 1.00 87.75 83 ARG A CA 1
ATOM 656 C C . ARG A 1 83 ? 13.782 0.086 -12.620 1.00 87.75 83 ARG A C 1
ATOM 658 O O . ARG A 1 83 ? 14.150 0.577 -11.562 1.00 87.75 83 ARG A O 1
ATOM 665 N N . CYS A 1 84 ? 12.531 -0.304 -12.850 1.00 90.38 84 CYS A N 1
ATOM 666 C CA . CYS A 1 84 ? 11.449 -0.136 -11.882 1.00 90.38 84 CYS A CA 1
ATOM 667 C C . CYS A 1 84 ? 11.437 -1.220 -10.792 1.00 90.38 84 CYS A C 1
ATOM 669 O O . CYS A 1 84 ? 10.915 -0.965 -9.714 1.00 90.38 84 CYS A O 1
ATOM 671 N N . VAL A 1 85 ? 12.033 -2.395 -11.044 1.00 90.75 85 VAL A N 1
ATOM 672 C CA . VAL A 1 85 ? 12.030 -3.529 -10.096 1.00 90.75 85 VAL A CA 1
ATOM 673 C C . VAL A 1 85 ? 12.661 -3.151 -8.756 1.00 90.75 85 VAL A C 1
ATOM 675 O O . VAL A 1 85 ? 12.004 -3.247 -7.732 1.00 90.75 85 VAL A O 1
ATOM 678 N N . ALA A 1 86 ? 13.897 -2.642 -8.751 1.00 92.81 86 ALA A N 1
ATOM 679 C CA . ALA A 1 86 ? 14.596 -2.375 -7.492 1.00 92.81 86 ALA A CA 1
ATOM 680 C C . ALA A 1 86 ? 13.901 -1.319 -6.598 1.00 92.81 86 ALA A C 1
ATOM 682 O O . ALA A 1 86 ? 13.881 -1.499 -5.383 1.00 92.81 86 ALA A O 1
ATOM 683 N N . PRO A 1 87 ? 13.331 -0.219 -7.131 1.00 93.38 87 PRO A N 1
ATOM 684 C CA . PRO A 1 87 ? 12.490 0.672 -6.334 1.00 93.38 87 PRO A CA 1
ATOM 685 C C . PRO A 1 87 ? 11.220 0.016 -5.779 1.00 93.38 87 PRO A C 1
ATOM 687 O O . PRO A 1 87 ? 10.888 0.269 -4.625 1.00 93.38 87 PRO A O 1
ATOM 690 N N . VAL A 1 88 ? 10.538 -0.822 -6.566 1.00 93.94 88 VAL A N 1
ATOM 691 C CA . VAL A 1 88 ? 9.335 -1.554 -6.131 1.00 93.94 88 VAL A CA 1
ATOM 692 C C . VAL A 1 88 ? 9.667 -2.544 -5.015 1.00 93.94 88 VAL A C 1
ATOM 694 O O . VAL A 1 88 ? 8.993 -2.545 -3.989 1.00 93.94 88 VAL A O 1
ATOM 697 N N . ASP A 1 89 ? 10.750 -3.309 -5.157 1.00 95.25 89 ASP A N 1
ATOM 698 C CA . ASP A 1 89 ? 11.199 -4.254 -4.128 1.00 95.25 89 ASP A CA 1
ATOM 699 C C . ASP A 1 89 ? 11.441 -3.540 -2.789 1.00 95.25 89 ASP A C 1
ATOM 701 O O . ASP A 1 89 ? 11.005 -4.012 -1.745 1.00 95.25 89 ASP A O 1
ATOM 705 N N . ARG A 1 90 ? 12.031 -2.335 -2.811 1.00 96.38 90 ARG A N 1
ATOM 706 C CA . ARG A 1 90 ? 12.236 -1.532 -1.591 1.00 96.38 90 ARG A CA 1
ATOM 707 C C . ARG A 1 90 ? 10.936 -1.100 -0.919 1.00 96.38 90 ARG A C 1
ATOM 709 O O . ARG A 1 90 ? 10.923 -0.953 0.300 1.00 96.38 90 ARG A O 1
ATOM 716 N N . VAL A 1 91 ? 9.873 -0.852 -1.688 1.00 95.62 91 VAL A N 1
ATOM 717 C CA . VAL A 1 91 ? 8.550 -0.564 -1.116 1.00 95.62 91 VAL A CA 1
ATOM 718 C C . VAL A 1 91 ? 8.065 -1.797 -0.363 1.00 95.62 91 VAL A C 1
ATOM 720 O O . VAL A 1 91 ? 7.750 -1.695 0.821 1.00 95.62 91 VAL A O 1
ATOM 723 N N . PHE A 1 92 ? 8.079 -2.967 -1.003 1.00 94.69 92 PHE A N 1
ATOM 724 C CA . PHE A 1 92 ? 7.641 -4.204 -0.358 1.00 94.69 92 PHE A CA 1
ATOM 725 C C . PHE A 1 92 ? 8.487 -4.565 0.864 1.00 94.69 92 PHE A C 1
ATOM 727 O O . PHE A 1 92 ? 7.918 -4.910 1.897 1.00 94.69 92 PHE A O 1
ATOM 734 N N . ASP A 1 93 ? 9.808 -4.401 0.801 1.00 97.00 93 ASP A N 1
ATOM 735 C CA . ASP A 1 93 ? 10.701 -4.621 1.941 1.00 97.00 93 ASP A CA 1
ATOM 736 C C . ASP A 1 93 ? 10.359 -3.696 3.120 1.00 97.00 93 ASP A C 1
ATOM 738 O O . ASP A 1 93 ? 10.315 -4.142 4.268 1.00 97.00 93 ASP A O 1
ATOM 742 N N . ALA A 1 94 ? 10.077 -2.415 2.856 1.00 96.06 94 ALA A N 1
ATOM 743 C CA . ALA A 1 94 ? 9.716 -1.454 3.896 1.00 96.06 94 ALA A CA 1
ATOM 744 C C . ALA A 1 94 ? 8.374 -1.802 4.561 1.00 96.06 94 ALA A C 1
ATOM 746 O O . ALA A 1 94 ? 8.275 -1.799 5.790 1.00 96.06 94 ALA A O 1
ATOM 747 N N . PHE A 1 95 ? 7.354 -2.150 3.770 1.00 94.25 95 PHE A N 1
ATOM 748 C CA . PHE A 1 95 ? 6.062 -2.595 4.302 1.00 94.25 95 PHE A CA 1
ATOM 749 C C . PHE A 1 95 ? 6.188 -3.921 5.064 1.00 94.25 95 PHE A C 1
ATOM 751 O O . PHE A 1 95 ? 5.620 -4.066 6.148 1.00 94.25 95 PHE A O 1
ATOM 758 N N . ALA A 1 96 ? 6.974 -4.872 4.556 1.00 93.94 96 ALA A N 1
ATOM 759 C CA . ALA A 1 96 ? 7.242 -6.127 5.244 1.00 93.94 96 ALA A CA 1
ATOM 760 C C . ALA A 1 96 ? 7.924 -5.876 6.595 1.00 93.94 96 ALA A C 1
ATOM 762 O O . ALA A 1 96 ? 7.443 -6.370 7.613 1.00 93.94 96 ALA A O 1
ATOM 763 N N . ALA A 1 97 ? 8.986 -5.071 6.644 1.00 95.94 97 ALA A N 1
ATOM 764 C CA . ALA A 1 97 ? 9.668 -4.738 7.893 1.00 95.94 97 ALA A CA 1
ATOM 765 C C . ALA A 1 97 ? 8.708 -4.110 8.918 1.00 95.94 97 ALA A C 1
ATOM 767 O O . ALA A 1 97 ? 8.642 -4.564 10.061 1.00 95.94 97 ALA A O 1
ATOM 768 N N . TRP A 1 98 ? 7.902 -3.137 8.484 1.00 94.62 98 TRP A N 1
ATOM 769 C CA . TRP A 1 98 ? 6.915 -2.488 9.344 1.00 94.62 98 TRP A CA 1
ATOM 770 C C . TRP A 1 98 ? 5.854 -3.464 9.876 1.00 94.62 98 TRP A C 1
ATOM 772 O O . TRP A 1 98 ? 5.560 -3.457 11.069 1.00 94.62 98 TRP A O 1
ATOM 782 N N . THR A 1 99 ? 5.296 -4.341 9.033 1.00 91.62 99 THR A N 1
ATOM 783 C CA . THR A 1 99 ? 4.283 -5.317 9.488 1.00 91.62 99 THR A CA 1
ATOM 784 C C . THR A 1 99 ? 4.836 -6.308 10.516 1.00 91.62 99 THR A C 1
ATOM 786 O O . THR A 1 99 ? 4.130 -6.647 11.467 1.00 91.62 99 THR A O 1
ATOM 789 N N . HIS A 1 100 ? 6.098 -6.731 10.384 1.00 94.19 100 HIS A N 1
ATOM 790 C CA . HIS A 1 100 ? 6.754 -7.582 11.381 1.00 94.19 100 HIS A CA 1
ATOM 791 C C . HIS A 1 100 ? 6.961 -6.851 12.712 1.00 94.19 100 HIS A C 1
ATOM 793 O O . HIS A 1 100 ? 6.689 -7.424 13.769 1.00 94.19 100 HIS A O 1
ATOM 799 N N . GLU A 1 101 ? 7.405 -5.592 12.673 1.00 95.06 101 GLU A N 1
ATOM 800 C CA . GLU A 1 101 ? 7.548 -4.759 13.872 1.00 95.06 101 GLU A CA 1
ATOM 801 C C . GLU A 1 101 ? 6.197 -4.574 14.579 1.00 95.06 101 GLU A C 1
ATOM 803 O O . GLU A 1 101 ? 6.074 -4.860 15.771 1.00 95.06 101 GLU A O 1
ATOM 808 N N . ALA A 1 102 ? 5.158 -4.192 13.831 1.00 89.81 102 ALA A N 1
ATOM 809 C CA . ALA A 1 102 ? 3.812 -3.998 14.363 1.00 89.81 102 ALA A CA 1
ATOM 810 C C . ALA A 1 102 ? 3.253 -5.278 15.008 1.00 89.81 102 ALA A C 1
ATOM 812 O O . ALA A 1 102 ? 2.697 -5.226 16.106 1.00 89.81 102 ALA A O 1
ATOM 813 N N . ALA A 1 103 ? 3.434 -6.437 14.367 1.00 89.75 103 ALA A N 1
ATOM 814 C CA . ALA A 1 103 ? 3.030 -7.723 14.930 1.00 89.75 103 ALA A CA 1
ATOM 815 C C . ALA A 1 103 ? 3.769 -8.039 16.243 1.00 89.75 103 ALA A C 1
ATOM 817 O O . ALA A 1 103 ? 3.152 -8.526 17.194 1.00 89.75 103 ALA A O 1
ATOM 818 N N . GLY A 1 104 ? 5.066 -7.725 16.317 1.00 92.94 104 GLY A N 1
ATOM 819 C CA . GLY A 1 104 ? 5.865 -7.867 17.533 1.00 92.94 104 GLY A CA 1
ATOM 820 C C . GLY A 1 104 ? 5.336 -7.016 18.690 1.00 92.94 104 GLY A C 1
ATOM 821 O O . GLY A 1 104 ? 5.170 -7.523 19.801 1.00 92.94 104 GLY A O 1
ATOM 822 N N . GLU A 1 105 ? 5.005 -5.749 18.434 1.00 92.62 105 GLU A N 1
ATOM 823 C CA . GLU A 1 105 ? 4.445 -4.859 19.459 1.00 92.62 105 GLU A CA 1
ATOM 824 C C . GLU A 1 105 ? 3.048 -5.290 19.920 1.00 92.62 105 GLU A C 1
ATOM 826 O O . GLU A 1 105 ? 2.766 -5.292 21.120 1.00 92.62 105 GLU A O 1
ATOM 831 N N . ILE A 1 106 ? 2.186 -5.735 19.001 1.00 88.62 106 ILE A N 1
ATOM 832 C CA . ILE A 1 106 ? 0.861 -6.272 19.348 1.00 88.62 106 ILE A CA 1
ATOM 833 C C . ILE A 1 106 ? 0.999 -7.502 20.253 1.00 88.62 106 ILE A C 1
ATOM 835 O O . ILE A 1 106 ? 0.321 -7.593 21.279 1.00 88.62 106 ILE A O 1
ATOM 839 N N . ALA A 1 107 ? 1.902 -8.427 19.918 1.00 91.69 107 ALA A N 1
ATOM 840 C CA . ALA A 1 107 ? 2.158 -9.610 20.735 1.00 91.69 107 ALA A CA 1
ATOM 841 C C . ALA A 1 107 ? 2.695 -9.244 22.129 1.00 91.69 107 ALA A C 1
ATOM 843 O O . ALA A 1 107 ? 2.296 -9.856 23.120 1.00 91.69 107 ALA A O 1
ATOM 844 N N . ARG A 1 108 ? 3.553 -8.218 22.222 1.00 90.75 108 ARG A N 1
ATOM 845 C CA . ARG A 1 108 ? 4.091 -7.707 23.492 1.00 90.75 108 ARG A CA 1
ATOM 846 C C . ARG A 1 108 ? 2.990 -7.155 24.398 1.00 90.75 108 ARG A C 1
ATOM 848 O O . ARG A 1 108 ? 2.984 -7.458 25.586 1.00 90.75 108 ARG A O 1
ATOM 855 N N . VAL A 1 109 ? 2.066 -6.365 23.849 1.00 87.12 109 VAL A N 1
ATOM 856 C CA . VAL A 1 109 ? 0.944 -5.782 24.607 1.00 87.12 109 VAL A CA 1
ATOM 857 C C . VAL A 1 109 ? -0.087 -6.845 24.999 1.00 87.12 109 VAL A C 1
ATOM 859 O O . VAL A 1 109 ? -0.686 -6.751 26.067 1.00 87.12 109 VAL A O 1
ATOM 862 N N . GLY A 1 110 ? -0.287 -7.864 24.159 1.00 76.12 110 GLY A N 1
ATOM 863 C CA . GLY A 1 110 ? -1.194 -8.980 24.439 1.00 76.12 110 GLY A CA 1
AT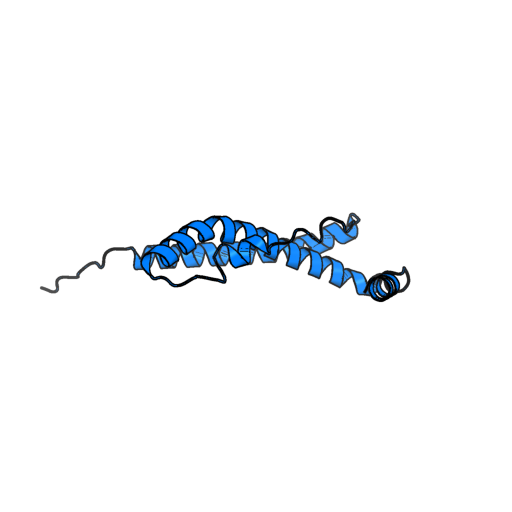OM 864 C C . GLY A 1 110 ? -0.644 -10.027 25.416 1.00 76.12 110 GLY A C 1
ATOM 865 O O . GLY A 1 110 ? -1.408 -10.869 25.890 1.00 76.12 110 GLY A O 1
ATOM 866 N N . ALA A 1 111 ? 0.657 -10.003 25.7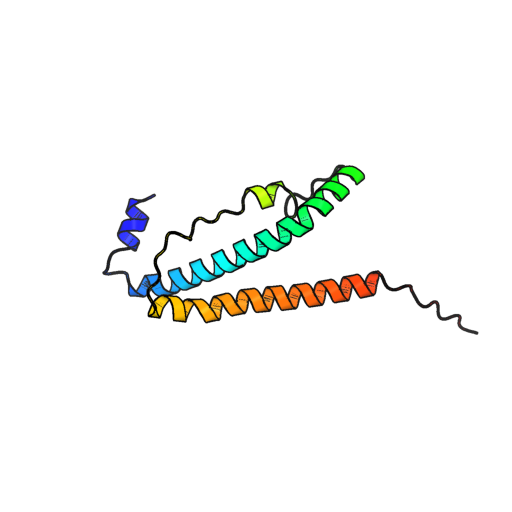21 1.00 72.69 111 ALA A N 1
ATOM 867 C CA . ALA A 1 111 ? 1.260 -10.933 26.667 1.00 72.69 111 ALA A CA 1
ATOM 868 C C . ALA A 1 111 ? 0.838 -10.589 28.111 1.00 72.69 111 ALA A C 1
ATOM 870 O O . ALA A 1 111 ? 0.919 -9.426 28.516 1.00 72.69 111 ALA A O 1
ATOM 871 N N . PRO A 1 112 ? 0.406 -11.575 28.919 1.00 60.94 112 PRO A N 1
ATOM 872 C CA . PRO A 1 112 ? 0.049 -11.329 30.309 1.00 60.94 112 PRO A CA 1
ATOM 873 C C . PRO A 1 112 ? 1.259 -10.796 31.079 1.00 60.94 112 PRO A C 1
ATOM 875 O O . PRO A 1 112 ? 2.365 -11.333 30.978 1.00 60.94 112 PRO A O 1
ATOM 878 N N . SER A 1 113 ? 1.048 -9.748 31.877 1.00 64.25 113 SER A N 1
ATOM 879 C CA . SER A 1 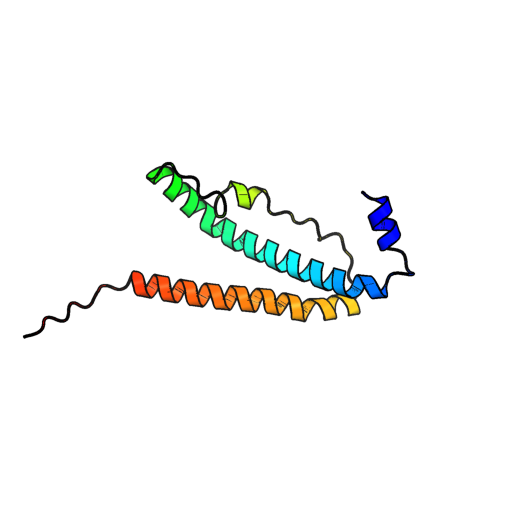113 ? 2.066 -9.253 32.797 1.00 64.25 113 SER A CA 1
ATOM 880 C C . SER A 1 113 ? 2.428 -10.364 33.778 1.00 64.25 113 SER A C 1
ATOM 882 O O . SER A 1 113 ? 1.585 -10.793 34.569 1.00 64.25 113 SER A O 1
ATOM 884 N N . VAL A 1 114 ? 3.676 -10.829 33.741 1.00 60.28 114 VAL A N 1
ATOM 885 C CA . VAL A 1 114 ? 4.215 -11.691 34.793 1.00 60.28 114 VAL A CA 1
ATOM 886 C C . VAL A 1 114 ? 4.335 -10.830 36.045 1.00 60.28 114 VAL A C 1
ATOM 888 O O . VAL A 1 114 ? 5.276 -10.050 36.188 1.00 60.28 114 VAL A O 1
ATOM 891 N N . SER A 1 115 ? 3.344 -10.927 36.929 1.00 55.47 115 SER A N 1
ATOM 892 C CA . SER A 1 115 ? 3.427 -10.376 38.277 1.00 55.47 115 SER A CA 1
ATOM 893 C C . SER A 1 115 ? 4.564 -11.094 38.994 1.00 55.47 115 SER A C 1
ATOM 895 O O . SER A 1 115 ? 4.428 -12.248 39.393 1.00 55.47 115 SER A O 1
ATOM 897 N N . VAL A 1 116 ? 5.714 -10.434 39.108 1.00 54.09 116 VAL A N 1
ATOM 898 C CA . VAL A 1 116 ? 6.783 -10.888 39.994 1.00 54.09 116 VAL A CA 1
ATOM 899 C C . VAL A 1 116 ? 6.302 -10.599 41.412 1.00 54.09 116 VAL A C 1
ATOM 901 O O . VAL A 1 116 ? 6.370 -9.463 41.876 1.00 54.09 116 VAL A O 1
ATOM 904 N N . GLU A 1 117 ? 5.753 -11.612 42.080 1.00 54.31 117 GLU A N 1
ATOM 905 C CA . GLU A 1 117 ? 5.576 -11.576 43.530 1.00 54.31 117 GLU A CA 1
ATOM 906 C C . GLU A 1 117 ? 6.969 -11.535 44.165 1.00 54.31 117 GLU A C 1
ATOM 908 O O . GLU A 1 117 ? 7.715 -12.515 44.168 1.00 54.31 117 GLU A O 1
ATOM 913 N N . THR A 1 118 ? 7.358 -10.350 44.629 1.00 52.19 118 THR A N 1
ATOM 914 C CA . THR A 1 118 ? 8.522 -10.170 45.500 1.00 52.19 118 THR A CA 1
ATOM 915 C C . THR A 1 118 ? 8.220 -10.792 46.874 1.00 52.19 118 THR A C 1
ATOM 917 O O . THR A 1 118 ? 7.121 -10.551 47.380 1.00 52.19 118 THR A O 1
ATOM 920 N N . PRO A 1 119 ? 9.151 -11.579 47.449 1.00 63.56 119 PRO A N 1
ATOM 921 C CA . PRO A 1 119 ? 8.958 -12.310 48.706 1.00 63.56 119 PRO A CA 1
ATOM 922 C C . PRO A 1 119 ? 8.810 -11.418 49.944 1.00 63.56 119 PRO A C 1
ATOM 924 O O . PRO A 1 119 ? 9.324 -10.274 49.928 1.00 63.56 119 PRO A O 1
#